Protein AF-A0A6D0I5U1-F1 (afdb_monomer_lite)

Radius of gyration: 12.2 Å; chains: 1; bounding box: 26×18×29 Å

Sequence (46 aa):
LKKAAKRIPAERLWVNPDCGLKTRGWPETRAALANMVQAAQNLRRG

Organism: Escherichia coli (NCBI:txid562)

pLDDT: mean 94.85, std 4.58, range [75.12, 98.69]

Foldseek 3Di:
DVVVCVPDPLVGDDFDDPDDCPPPDPVVVVVVVVVSVVVNVVVVVD

Secondary structure (DSSP, 8-state):
-HHHHTTS-GGG-----SS--TTS-HHHHHHHHHHHHHHHHHHHH-

Structure (mmCIF, N/CA/C/O backbone):
data_AF-A0A6D0I5U1-F1
#
_entry.id   AF-A0A6D0I5U1-F1
#
loop_
_atom_site.group_PDB
_atom_site.id
_atom_site.type_symbol
_atom_site.label_atom_id
_atom_site.label_alt_id
_atom_site.label_comp_id
_atom_site.label_asym_id
_atom_site.label_entity_id
_atom_site.label_seq_id
_atom_site.pdbx_PDB_ins_code
_atom_site.Cartn_x
_atom_site.Cartn_y
_atom_site.Cartn_z
_atom_site.occupancy
_atom_site.B_iso_or_equiv
_atom_site.auth_seq_id
_atom_site.auth_comp_id
_atom_site.auth_asym_id
_atom_site.auth_atom_id
_atom_site.pdbx_PDB_model_num
ATOM 1 N N . LEU A 1 1 ? -2.423 1.219 7.715 1.00 86.06 1 LEU A N 1
ATOM 2 C CA . LEU A 1 1 ? -3.835 0.774 7.837 1.00 86.06 1 LEU A CA 1
ATOM 3 C C . LEU A 1 1 ? -4.418 0.939 9.243 1.00 86.06 1 LEU A C 1
ATOM 5 O O . LEU A 1 1 ? -5.296 1.773 9.387 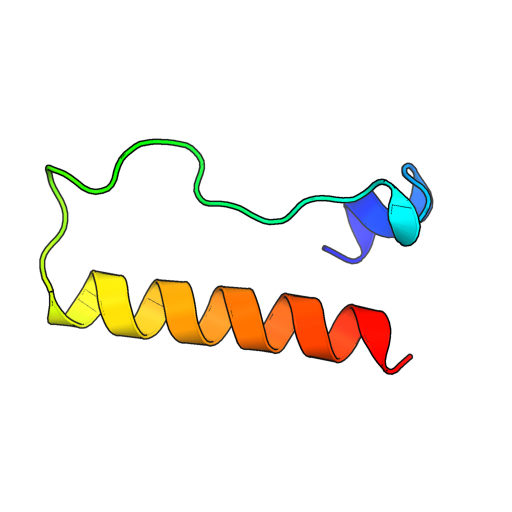1.00 86.06 1 LEU A O 1
ATOM 9 N N . LYS A 1 2 ? -3.904 0.275 10.295 1.00 90.38 2 LYS A N 1
ATOM 10 C CA . LYS A 1 2 ? -4.464 0.378 11.670 1.00 90.38 2 LYS A CA 1
ATOM 11 C C . LYS A 1 2 ? -4.643 1.816 12.193 1.00 90.38 2 LYS A C 1
ATOM 13 O O . LYS A 1 2 ? -5.641 2.112 12.829 1.00 90.38 2 LYS A O 1
ATOM 18 N N . LYS A 1 3 ? -3.695 2.725 11.916 1.00 93.62 3 LYS A N 1
ATOM 19 C CA . LYS A 1 3 ? -3.807 4.147 12.305 1.00 93.62 3 LYS A CA 1
ATOM 20 C C . LYS A 1 3 ? -4.967 4.863 11.598 1.00 93.62 3 LYS A C 1
ATOM 22 O O . LYS A 1 3 ? -5.697 5.594 12.250 1.00 93.62 3 LYS A O 1
ATOM 27 N N . ALA A 1 4 ? -5.145 4.624 10.297 1.00 92.38 4 ALA A N 1
ATOM 28 C CA . ALA A 1 4 ? -6.236 5.204 9.514 1.00 92.38 4 ALA A CA 1
ATOM 29 C C . ALA A 1 4 ? -7.600 4.641 9.944 1.00 92.38 4 ALA A C 1
ATOM 31 O O . ALA A 1 4 ? -8.539 5.406 10.119 1.00 92.38 4 ALA A O 1
ATOM 32 N N . ALA A 1 5 ? -7.677 3.338 10.236 1.00 91.81 5 ALA A N 1
ATOM 33 C CA . ALA A 1 5 ? -8.895 2.680 10.720 1.00 91.81 5 ALA A CA 1
ATOM 34 C C . ALA A 1 5 ? -9.396 3.217 12.078 1.00 91.81 5 ALA A C 1
ATOM 36 O O . ALA A 1 5 ? -10.574 3.114 12.385 1.00 91.81 5 ALA A O 1
ATOM 37 N N . LYS A 1 6 ? -8.525 3.843 12.887 1.00 94.50 6 LYS A N 1
ATOM 38 C CA . LYS A 1 6 ? -8.935 4.544 14.120 1.00 94.50 6 LYS A CA 1
ATOM 39 C C . LYS A 1 6 ? -9.642 5.881 13.861 1.00 94.50 6 LYS A C 1
ATOM 41 O O . LYS A 1 6 ? -10.143 6.487 14.801 1.00 94.50 6 LYS A O 1
ATOM 46 N N . ARG A 1 7 ? -9.586 6.400 12.631 1.00 95.94 7 ARG A N 1
ATOM 47 C CA . ARG A 1 7 ? -10.065 7.743 12.261 1.00 95.94 7 ARG A CA 1
ATOM 48 C C . ARG A 1 7 ? -11.129 7.713 11.166 1.00 95.94 7 ARG A C 1
ATOM 50 O O . ARG A 1 7 ? -11.958 8.611 11.121 1.00 95.94 7 ARG A O 1
ATOM 57 N N . ILE A 1 8 ? -11.095 6.706 10.296 1.00 93.44 8 ILE A N 1
ATOM 58 C CA . ILE A 1 8 ? -12.008 6.530 9.166 1.00 93.44 8 ILE A CA 1
ATOM 59 C C . ILE A 1 8 ? -12.699 5.169 9.334 1.00 93.44 8 ILE A C 1
ATOM 61 O O . ILE A 1 8 ? -11.983 4.172 9.471 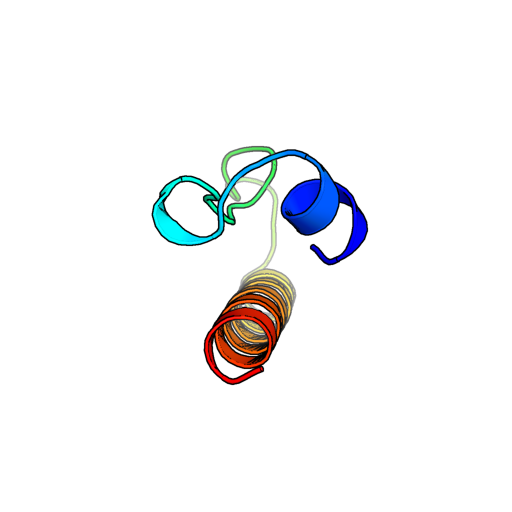1.00 93.44 8 ILE A O 1
ATOM 65 N N . PRO A 1 9 ? -14.048 5.105 9.313 1.00 90.62 9 PRO A N 1
ATOM 66 C CA . PRO A 1 9 ? -14.785 3.842 9.345 1.00 90.62 9 PRO A CA 1
ATOM 67 C C . PRO A 1 9 ? -14.324 2.886 8.243 1.00 90.62 9 PRO A C 1
ATOM 69 O O . PRO A 1 9 ? -14.009 3.329 7.136 1.00 90.62 9 PRO A O 1
ATOM 72 N N . ALA A 1 10 ? -14.308 1.584 8.530 1.00 88.50 10 ALA A N 1
ATOM 73 C CA . ALA A 1 10 ? -13.768 0.575 7.620 1.00 88.50 10 ALA A CA 1
ATOM 74 C C . ALA A 1 10 ? -14.454 0.599 6.243 1.00 88.50 10 ALA A C 1
ATOM 76 O O . ALA A 1 10 ? -13.757 0.618 5.229 1.00 88.50 10 ALA A O 1
ATOM 77 N N . GLU A 1 11 ? -15.787 0.713 6.191 1.00 89.62 11 GLU A N 1
ATOM 78 C CA . GLU A 1 11 ? -16.550 0.860 4.939 1.00 89.62 11 GLU A CA 1
ATOM 79 C C . GLU A 1 11 ? -16.185 2.094 4.092 1.00 89.62 11 GLU A C 1
ATOM 81 O O . GLU A 1 11 ? -16.490 2.129 2.901 1.00 89.62 11 GLU A O 1
ATOM 86 N N . ARG A 1 12 ? -15.520 3.104 4.666 1.00 93.44 12 ARG A N 1
ATOM 87 C CA . ARG A 1 12 ? -15.091 4.323 3.954 1.00 93.44 12 ARG A CA 1
ATOM 88 C C . ARG A 1 12 ? -13.585 4.381 3.708 1.00 93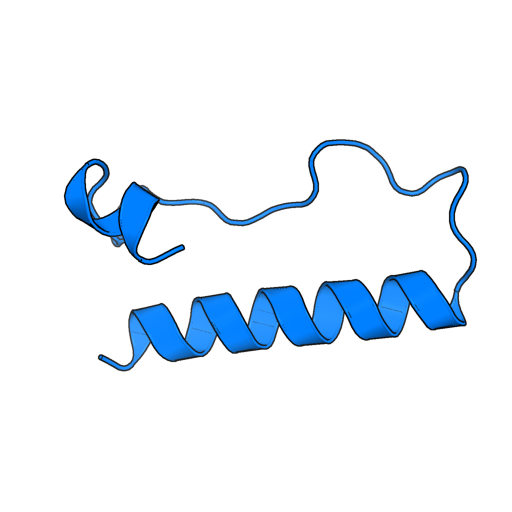.44 12 ARG A C 1
ATOM 90 O O . ARG A 1 12 ? -13.115 5.307 3.048 1.00 93.44 12 ARG A O 1
ATOM 97 N N . LEU A 1 13 ? -12.813 3.430 4.233 1.00 93.38 13 LEU A N 1
ATOM 98 C CA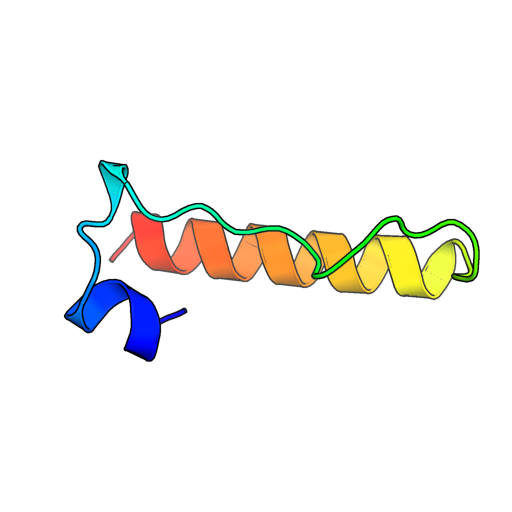 . LEU A 1 13 ? -11.358 3.439 4.131 1.00 93.38 13 LEU A CA 1
ATOM 99 C C . LEU A 1 13 ? -10.891 2.699 2.873 1.00 93.38 13 LEU A C 1
ATOM 101 O O . LEU A 1 13 ? -10.903 1.470 2.806 1.00 93.38 13 LEU A O 1
ATOM 105 N N . TRP A 1 14 ? -10.410 3.465 1.898 1.00 95.62 14 TRP A N 1
ATOM 106 C CA . TRP A 1 14 ? -9.793 2.933 0.687 1.00 95.62 14 TRP A CA 1
ATOM 107 C C . TRP A 1 14 ? -8.289 2.733 0.874 1.00 95.62 14 TRP A C 1
ATOM 109 O O . TRP A 1 14 ? -7.635 3.436 1.645 1.00 95.62 14 TRP A O 1
ATOM 119 N N . VAL A 1 15 ? -7.748 1.735 0.177 1.00 96.56 15 VAL A N 1
ATOM 120 C CA . VAL A 1 15 ? -6.321 1.409 0.185 1.00 96.56 15 VAL A CA 1
ATOM 121 C C . VAL A 1 15 ? -5.844 1.353 -1.257 1.00 96.56 15 VAL A C 1
ATOM 123 O O . VAL A 1 15 ? -6.308 0.522 -2.035 1.00 96.56 15 VAL A O 1
ATOM 126 N N . ASN A 1 16 ? -4.915 2.234 -1.599 1.00 97.75 16 ASN A N 1
ATOM 127 C CA . ASN A 1 16 ? -4.341 2.374 -2.929 1.00 97.75 16 ASN A CA 1
ATOM 128 C C . ASN A 1 16 ? -2.906 2.916 -2.818 1.00 97.75 16 ASN A C 1
ATOM 130 O O . ASN A 1 16 ? -2.541 3.443 -1.765 1.00 97.75 16 ASN A O 1
ATOM 134 N N . PRO A 1 17 ? -2.091 2.803 -3.879 1.00 97.88 17 PRO A N 1
ATOM 135 C CA . PRO A 1 17 ? -0.798 3.473 -3.942 1.00 97.88 17 PRO A CA 1
ATOM 136 C C . PRO A 1 17 ? -0.969 4.995 -3.968 1.00 97.88 17 PRO A C 1
ATOM 138 O O . PRO A 1 17 ? -2.020 5.494 -4.377 1.00 97.88 17 PRO A O 1
ATOM 141 N N . ASP A 1 18 ? 0.090 5.720 -3.612 1.00 97.31 18 ASP A N 1
ATOM 142 C CA . ASP A 1 18 ? 0.081 7.188 -3.598 1.00 97.31 18 ASP A CA 1
ATOM 143 C C . ASP A 1 18 ? -0.113 7.794 -5.000 1.00 97.31 18 ASP A C 1
ATOM 145 O O . ASP A 1 18 ? -0.727 8.848 -5.148 1.00 97.31 18 ASP A O 1
ATOM 149 N N . CYS A 1 19 ? 0.401 7.137 -6.048 1.00 97.31 19 CYS A N 1
ATOM 150 C CA . CYS A 1 19 ? 0.298 7.600 -7.431 1.00 97.31 19 CYS A CA 1
ATOM 151 C C . CYS A 1 19 ? 0.326 6.442 -8.446 1.00 97.31 19 CYS A C 1
ATOM 153 O O . CYS A 1 19 ? 0.386 5.262 -8.092 1.00 97.31 19 CYS A O 1
ATOM 155 N N . GLY A 1 20 ? 0.271 6.785 -9.737 1.00 96.94 20 GLY A N 1
ATOM 156 C CA . GLY A 1 20 ? 0.396 5.815 -10.821 1.00 96.94 20 GLY A CA 1
ATOM 157 C C . GLY A 1 20 ? 1.766 5.127 -10.845 1.00 96.94 20 GLY A C 1
ATOM 158 O O . GLY A 1 20 ? 2.798 5.735 -10.581 1.00 96.94 20 GLY A O 1
ATOM 159 N N . LEU A 1 21 ? 1.787 3.857 -11.245 1.00 98.38 21 LEU A N 1
ATOM 160 C CA . LEU A 1 21 ? 2.968 2.986 -11.146 1.00 98.38 21 LEU A CA 1
ATOM 161 C C . LEU A 1 21 ? 3.878 3.028 -12.387 1.00 98.38 21 LEU A C 1
ATOM 163 O O . LEU A 1 21 ? 4.694 2.135 -12.587 1.00 98.38 21 LEU A O 1
ATOM 167 N N . LYS A 1 22 ? 3.762 4.062 -13.233 1.00 97.69 22 LYS A N 1
ATOM 168 C CA . LYS A 1 22 ? 4.416 4.126 -14.558 1.00 97.69 22 LYS A CA 1
ATOM 169 C C . LYS A 1 22 ? 5.949 4.038 -14.525 1.00 97.69 22 LYS A C 1
ATOM 171 O O . LYS A 1 22 ? 6.560 3.717 -15.534 1.00 97.69 22 LYS A O 1
ATOM 176 N N . THR A 1 23 ? 6.566 4.365 -13.390 1.00 97.81 23 THR A N 1
ATOM 177 C CA . THR A 1 23 ? 8.024 4.350 -13.187 1.00 97.81 23 THR A CA 1
ATOM 178 C C . THR A 1 23 ? 8.502 3.136 -12.384 1.00 97.81 23 THR A C 1
ATOM 180 O O . THR A 1 23 ? 9.640 3.138 -11.906 1.00 97.81 23 THR A O 1
ATOM 183 N N . ARG A 1 24 ? 7.637 2.141 -12.135 1.00 97.94 24 ARG A N 1
ATOM 184 C CA . ARG A 1 24 ? 7.947 0.931 -11.359 1.00 97.94 24 ARG A CA 1
ATOM 185 C C . ARG A 1 24 ? 8.096 -0.288 -12.262 1.00 97.94 24 ARG A C 1
ATOM 187 O O . ARG A 1 24 ? 7.424 -0.409 -13.284 1.00 97.94 24 ARG A O 1
ATOM 194 N N . GLY A 1 25 ? 8.970 -1.205 -11.862 1.00 98.38 25 GLY A N 1
ATOM 195 C CA . GLY A 1 25 ? 9.141 -2.499 -12.515 1.00 98.38 25 GLY A CA 1
ATOM 196 C C . GLY A 1 25 ? 8.010 -3.474 -12.179 1.00 98.38 25 GLY A C 1
ATOM 197 O O . GLY A 1 25 ? 7.341 -3.363 -11.148 1.00 98.38 25 GLY A O 1
ATOM 198 N N . TRP A 1 26 ? 7.804 -4.483 -13.024 1.00 98.44 26 TRP A N 1
ATOM 199 C CA . TRP A 1 26 ? 6.772 -5.500 -12.792 1.00 98.44 26 TRP A CA 1
ATOM 200 C C . TRP A 1 26 ? 6.983 -6.347 -11.528 1.00 98.44 26 TRP A C 1
ATOM 202 O O . TRP A 1 26 ? 6.004 -6.532 -10.799 1.00 98.44 26 TRP A O 1
ATOM 212 N N . PRO A 1 27 ? 8.196 -6.854 -11.219 1.00 98.50 27 PRO A N 1
ATOM 213 C CA . PRO A 1 27 ? 8.392 -7.690 -10.034 1.00 98.50 27 PRO A CA 1
ATOM 214 C C . PRO A 1 27 ? 8.050 -6.953 -8.732 1.00 98.50 27 PRO A C 1
ATOM 216 O O . PRO A 1 27 ? 7.271 -7.453 -7.921 1.00 98.50 27 PRO A O 1
ATOM 219 N N . GLU A 1 28 ? 8.554 -5.726 -8.575 1.00 98.12 28 GLU A N 1
ATOM 220 C CA . GLU A 1 28 ? 8.278 -4.876 -7.409 1.00 98.12 28 GLU A CA 1
ATOM 221 C C . GLU A 1 28 ? 6.808 -4.453 -7.336 1.00 98.12 28 GLU A C 1
ATOM 223 O O . GLU A 1 28 ? 6.207 -4.510 -6.263 1.00 98.12 28 GLU A O 1
ATOM 228 N N . THR A 1 29 ? 6.196 -4.113 -8.475 1.00 98.38 29 THR A N 1
ATOM 229 C CA . THR A 1 29 ? 4.782 -3.727 -8.537 1.00 98.38 29 THR A CA 1
ATOM 230 C C . THR A 1 29 ? 3.894 -4.867 -8.064 1.00 98.38 29 THR A C 1
ATOM 232 O O . THR A 1 29 ? 3.045 -4.676 -7.195 1.00 98.38 29 THR A O 1
ATOM 235 N N . ARG A 1 30 ? 4.109 -6.081 -8.583 1.00 98.69 30 ARG A N 1
ATOM 236 C CA . ARG A 1 30 ? 3.304 -7.248 -8.204 1.00 98.69 30 ARG A CA 1
ATOM 237 C C . ARG A 1 30 ? 3.450 -7.573 -6.720 1.00 98.69 30 ARG A C 1
ATOM 239 O O . ARG A 1 30 ? 2.437 -7.797 -6.061 1.00 98.69 30 ARG A O 1
ATOM 246 N N . ALA A 1 31 ? 4.674 -7.555 -6.192 1.00 98.62 31 ALA A N 1
ATOM 247 C CA . ALA A 1 31 ? 4.924 -7.819 -4.777 1.00 98.62 31 ALA A CA 1
ATOM 248 C C . ALA A 1 31 ? 4.268 -6.762 -3.870 1.00 98.62 31 ALA A C 1
ATOM 250 O O . ALA A 1 31 ? 3.571 -7.106 -2.914 1.00 98.62 31 ALA A O 1
ATOM 251 N N . ALA A 1 32 ? 4.427 -5.476 -4.194 1.00 98.44 32 ALA A N 1
ATOM 252 C CA . ALA A 1 32 ? 3.852 -4.382 -3.414 1.00 98.44 32 ALA A CA 1
ATOM 253 C C . ALA A 1 32 ? 2.316 -4.418 -3.412 1.00 98.44 32 ALA A C 1
ATOM 255 O O . ALA A 1 32 ? 1.695 -4.302 -2.353 1.00 98.44 32 ALA A O 1
ATOM 256 N N . LEU A 1 33 ? 1.697 -4.633 -4.578 1.00 98.56 33 LEU A N 1
ATOM 257 C CA . LEU A 1 33 ? 0.242 -4.728 -4.694 1.00 98.56 33 LEU A CA 1
ATOM 258 C C . LEU A 1 33 ? -0.311 -5.950 -3.949 1.00 98.56 33 LEU A C 1
ATOM 260 O O . LEU A 1 33 ? -1.306 -5.817 -3.237 1.00 98.56 33 LEU A O 1
ATOM 264 N N . ALA A 1 34 ? 0.347 -7.111 -4.043 1.00 98.62 34 ALA A N 1
ATOM 265 C CA 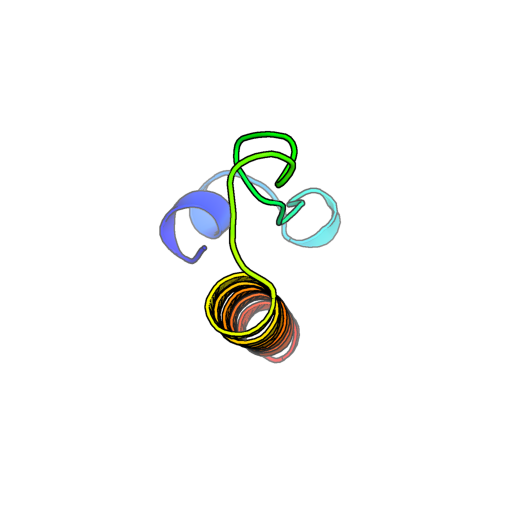. ALA A 1 34 ? -0.052 -8.306 -3.298 1.00 98.62 34 ALA A CA 1
ATOM 266 C C . ALA A 1 34 ? -0.035 -8.056 -1.779 1.00 98.62 34 ALA A C 1
ATOM 268 O O . ALA A 1 34 ? -1.017 -8.343 -1.090 1.00 98.62 34 ALA A O 1
ATOM 269 N N . A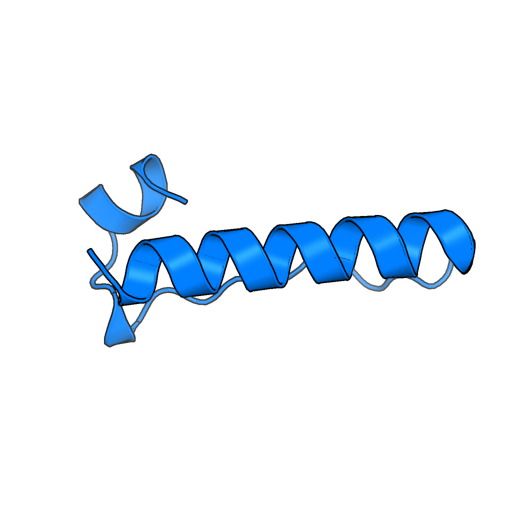SN A 1 35 ? 1.030 -7.432 -1.270 1.00 98.44 35 ASN A N 1
ATOM 270 C CA . ASN A 1 35 ? 1.148 -7.076 0.145 1.00 98.44 35 ASN A CA 1
ATOM 271 C C . ASN A 1 35 ? 0.068 -6.077 0.585 1.00 98.44 35 ASN A C 1
ATOM 273 O O . ASN A 1 35 ? -0.523 -6.226 1.658 1.00 98.44 35 ASN A O 1
ATOM 277 N N . MET A 1 36 ? -0.226 -5.074 -0.245 1.00 98.25 36 MET A N 1
ATOM 278 C CA . MET A 1 36 ? -1.263 -4.078 0.031 1.00 98.25 36 MET A CA 1
ATOM 279 C C . MET A 1 36 ? -2.659 -4.712 0.102 1.00 98.25 36 MET A C 1
ATOM 281 O O . MET A 1 36 ? -3.412 -4.437 1.041 1.00 98.25 36 MET A O 1
ATOM 285 N N . VAL A 1 37 ? -2.988 -5.603 -0.841 1.00 97.94 37 VAL A N 1
ATOM 286 C CA . VAL A 1 37 ? -4.253 -6.354 -0.839 1.00 97.94 37 VAL A CA 1
ATOM 287 C C . VAL A 1 37 ? -4.346 -7.248 0.397 1.00 97.94 37 VAL A C 1
ATOM 289 O O . VAL A 1 37 ? -5.363 -7.212 1.090 1.00 97.94 37 VAL A O 1
ATOM 292 N N . GLN A 1 38 ? -3.288 -7.992 0.730 1.00 98.00 38 GLN A N 1
ATOM 293 C CA . GLN A 1 38 ? -3.263 -8.846 1.921 1.00 98.00 38 GLN A CA 1
ATOM 294 C C . GLN A 1 38 ? -3.485 -8.036 3.206 1.00 98.00 38 GLN A C 1
ATOM 296 O O . GLN A 1 38 ? -4.261 -8.440 4.076 1.00 98.00 38 GLN A O 1
ATOM 301 N N . ALA A 1 39 ? -2.848 -6.869 3.326 1.00 95.88 39 ALA A N 1
ATOM 302 C CA . ALA A 1 39 ? -3.016 -5.992 4.478 1.00 95.88 39 ALA A CA 1
ATOM 303 C C . ALA A 1 39 ? -4.455 -5.456 4.592 1.00 95.88 39 ALA A C 1
ATOM 305 O O . ALA A 1 39 ? -5.002 -5.405 5.696 1.00 95.88 39 ALA A O 1
ATOM 306 N N . ALA A 1 40 ? -5.083 -5.101 3.467 1.00 95.38 40 ALA A N 1
ATOM 307 C CA . ALA A 1 40 ? -6.482 -4.679 3.435 1.00 95.38 40 ALA A CA 1
ATOM 308 C C . ALA A 1 40 ? -7.437 -5.825 3.812 1.00 95.38 40 ALA A C 1
ATOM 310 O O . ALA A 1 40 ? -8.362 -5.621 4.594 1.00 95.38 40 ALA A O 1
ATOM 311 N N . GLN A 1 41 ? -7.194 -7.043 3.322 1.00 94.62 41 GLN A N 1
ATOM 312 C CA . GLN A 1 41 ? -7.982 -8.218 3.703 1.00 94.62 41 GLN A CA 1
ATOM 313 C C . GLN A 1 41 ? -7.856 -8.546 5.195 1.00 94.62 41 GLN A C 1
ATOM 315 O O . GLN A 1 41 ? -8.856 -8.851 5.837 1.00 94.62 41 GLN A O 1
ATOM 320 N N . ASN A 1 42 ? -6.647 -8.456 5.758 1.00 93.44 42 ASN A N 1
ATOM 321 C CA . ASN A 1 42 ? -6.426 -8.661 7.190 1.00 93.44 42 ASN A CA 1
ATOM 322 C C . ASN A 1 42 ? -7.212 -7.653 8.038 1.00 93.44 42 ASN A C 1
ATOM 324 O O . ASN A 1 42 ? -7.707 -8.024 9.093 1.00 93.44 42 ASN A O 1
ATOM 328 N N . LEU A 1 43 ? -7.350 -6.405 7.574 1.00 90.19 43 LEU A N 1
ATOM 329 C CA . LEU A 1 43 ? -8.154 -5.392 8.261 1.00 90.19 43 LEU A CA 1
ATOM 330 C C . LEU A 1 43 ? -9.661 -5.681 8.192 1.00 90.19 43 LEU A C 1
ATOM 332 O O . LEU A 1 43 ? -10.372 -5.300 9.102 1.00 90.19 43 LEU A O 1
ATOM 336 N N . ARG A 1 44 ? -10.150 -6.325 7.124 1.00 88.31 44 ARG A N 1
ATOM 337 C CA . ARG A 1 44 ? -11.579 -6.660 6.962 1.00 88.31 44 ARG A CA 1
ATOM 338 C C . ARG A 1 44 ? -12.010 -7.896 7.752 1.00 88.31 44 ARG A C 1
ATOM 340 O O . ARG A 1 44 ? -13.196 -8.069 7.990 1.00 88.31 44 ARG A O 1
ATOM 347 N N . ARG A 1 45 ? -11.068 -8.791 8.065 1.00 88.00 45 ARG A N 1
ATOM 348 C CA . ARG A 1 45 ? -11.326 -10.044 8.796 1.00 88.00 45 ARG A CA 1
ATOM 349 C C . ARG A 1 45 ? -11.282 -9.897 10.320 1.00 88.00 45 ARG A C 1
ATOM 351 O O . ARG A 1 45 ? -11.666 -10.845 10.995 1.00 88.00 45 ARG A O 1
ATOM 358 N N . GLY A 1 46 ? -10.753 -8.790 10.841 1.00 75.12 46 GLY A N 1
ATOM 359 C CA . GLY A 1 46 ? -10.669 -8.509 12.278 1.00 75.12 46 GLY A CA 1
ATOM 360 C C . GLY A 1 46 ? -11.557 -7.343 12.652 1.00 75.12 46 GLY A C 1
ATOM 361 O O . GLY A 1 46 ? -12.052 -7.361 13.795 1.00 75.12 46 GLY A O 1
#

InterPro domains:
  IPR002629 Cobalamin-independent methionine synthase MetE, C-terminal/archaeal [PF01717] (1-42)
  IPR038071 UROD/MetE-like superfamily [G3DSA:3.20.20.210] (1-44)
  IPR038071 UROD/MetE-like superfamily [SSF51726] (1-44)